Protein AF-A0A917QUD0-F1 (afdb_monomer_lite)

Foldseek 3Di:
DVVVVVVVVVVVVVPPDDPPPPDPPCVVVVVVCCVPVVVVVCVVVVVVVVVVVCVVVVVVVVVVVVVVVVVCCCPPPPCPVVVVVVVVCVVVVND

Radius of gyration: 38.05 Å; chains: 1; bounding box: 66×50×97 Å

Sequence (95 aa):
MIAKMIVESALEALTPTAPPTGGVNTAGLAEFLRRFFAPLFLVVVSVVAIFFLFTREITRFVQFIILAVAIGVIFYVPNVIEVTARAIAGALGIR

pLDDT: mean 87.63, std 9.6, range [61.34, 97.56]

Organism: NCBI:txid321316

Secondary structure (DSSP, 8-state):
-HHHHHHHHHHHHTS-PPPPS-----HHHHHHHHHHHHHHHHHHHHHHHHHHHHHHHHHHHHHHHHHHHHHHHHHHSTTHHHHHHHHHHHHTT--

Structure (mmCIF, N/CA/C/O backbone):
data_AF-A0A917QUD0-F1
#
_entry.id   AF-A0A917QUD0-F1
#
loop_
_atom_site.group_PDB
_atom_site.id
_atom_site.type_symbol
_atom_site.label_atom_id
_atom_site.label_alt_id
_atom_site.label_comp_id
_atom_site.label_asym_id
_atom_site.label_entity_id
_atom_site.label_seq_id
_atom_site.pdbx_PDB_ins_code
_atom_site.Cartn_x
_atom_site.Cartn_y
_atom_site.Cartn_z
_atom_site.occupancy
_atom_site.B_iso_or_equiv
_atom_site.auth_seq_id
_atom_site.auth_comp_id
_atom_site.auth_asym_id
_atom_site.auth_atom_id
_atom_site.pdbx_PDB_model_num
ATOM 1 N N . MET A 1 1 ? 38.671 42.756 -53.527 1.00 71.62 1 MET A N 1
ATOM 2 C CA . MET A 1 1 ? 38.310 41.335 -53.749 1.00 71.62 1 MET A CA 1
ATOM 3 C C . MET A 1 1 ? 39.194 40.378 -52.955 1.00 71.62 1 MET A C 1
ATOM 5 O O . MET A 1 1 ? 38.641 39.612 -52.183 1.00 71.62 1 MET A O 1
ATOM 9 N N . ILE A 1 2 ? 40.527 40.468 -53.041 1.00 81.69 2 ILE A N 1
ATOM 10 C CA . ILE A 1 2 ? 41.458 39.563 -52.325 1.00 81.69 2 ILE A CA 1
ATOM 11 C C . ILE A 1 2 ? 41.272 39.593 -50.794 1.00 81.69 2 ILE A C 1
ATOM 13 O O . ILE A 1 2 ? 41.201 38.545 -50.166 1.00 81.69 2 ILE A O 1
ATOM 17 N N . ALA A 1 3 ? 41.089 40.776 -50.196 1.00 78.88 3 ALA A N 1
ATOM 18 C CA . ALA A 1 3 ? 40.857 40.898 -48.752 1.00 78.88 3 ALA A CA 1
ATOM 19 C C . ALA A 1 3 ? 39.566 40.200 -48.271 1.00 78.88 3 ALA A C 1
ATOM 21 O O . ALA A 1 3 ? 39.555 39.619 -47.194 1.00 78.88 3 ALA A O 1
ATOM 22 N N . LYS A 1 4 ? 38.499 40.199 -49.084 1.00 78.19 4 LYS A N 1
ATOM 23 C CA . LYS A 1 4 ? 37.229 39.524 -48.757 1.00 78.19 4 LYS A CA 1
ATOM 24 C C . LYS A 1 4 ? 37.405 38.003 -48.730 1.00 78.19 4 LYS A C 1
ATOM 26 O O . LYS A 1 4 ? 36.946 37.359 -47.802 1.00 78.19 4 LYS A O 1
ATOM 31 N N . MET A 1 5 ? 38.154 37.471 -49.697 1.00 80.94 5 MET A N 1
ATOM 32 C CA . MET A 1 5 ? 38.461 36.042 -49.808 1.00 80.94 5 MET A CA 1
ATOM 33 C C . MET A 1 5 ? 39.288 35.528 -48.619 1.00 80.94 5 MET A C 1
ATOM 35 O O . MET A 1 5 ? 39.030 34.445 -48.104 1.00 80.94 5 MET A O 1
ATOM 39 N N . ILE A 1 6 ? 40.254 36.324 -48.148 1.00 84.56 6 ILE A N 1
ATOM 40 C CA . ILE A 1 6 ? 41.073 35.982 -46.973 1.00 84.56 6 ILE A CA 1
ATOM 41 C C . ILE A 1 6 ? 40.221 35.979 -45.700 1.00 84.56 6 ILE A C 1
ATOM 43 O O . ILE A 1 6 ? 40.346 35.077 -44.876 1.00 84.56 6 ILE A O 1
ATOM 47 N N . VAL A 1 7 ? 39.338 36.969 -45.549 1.00 84.31 7 VAL A N 1
ATOM 48 C CA . VAL A 1 7 ? 38.445 37.066 -44.388 1.00 84.31 7 VAL A CA 1
ATOM 49 C C . VAL A 1 7 ? 37.444 35.912 -44.363 1.00 84.31 7 VAL A C 1
ATOM 51 O O . VAL A 1 7 ? 37.242 35.327 -43.307 1.00 84.31 7 VAL A O 1
ATOM 54 N N . GLU A 1 8 ? 36.862 35.541 -45.504 1.00 83.75 8 GLU A N 1
ATOM 55 C CA . GLU A 1 8 ? 35.915 34.421 -45.593 1.00 83.75 8 GLU A CA 1
ATOM 56 C C . GLU A 1 8 ? 36.585 33.080 -45.256 1.00 83.75 8 GLU A C 1
ATOM 58 O O . GLU A 1 8 ? 36.052 32.327 -44.446 1.00 83.75 8 GLU A O 1
ATOM 63 N N . SER A 1 9 ? 37.798 32.829 -45.760 1.00 80.19 9 SER A N 1
ATOM 64 C CA . SER A 1 9 ? 38.561 31.613 -45.437 1.00 80.19 9 SER A CA 1
ATOM 65 C C . SER A 1 9 ? 38.984 31.545 -43.963 1.00 80.19 9 SER A C 1
ATOM 67 O O . SER A 1 9 ? 38.917 30.482 -43.344 1.00 80.19 9 SER A O 1
ATOM 69 N N . ALA A 1 10 ? 39.379 32.677 -43.374 1.00 80.81 10 ALA A N 1
ATOM 70 C CA . ALA A 1 10 ? 39.704 32.749 -41.952 1.00 80.81 10 ALA A CA 1
ATOM 71 C C . ALA A 1 10 ? 38.464 32.534 -41.070 1.00 80.81 10 ALA A C 1
ATOM 73 O O . ALA A 1 10 ? 38.556 31.894 -40.024 1.00 80.81 10 ALA A O 1
ATOM 74 N N . LEU A 1 11 ? 37.302 33.038 -41.496 1.00 78.69 11 LEU A N 1
ATOM 75 C CA . LEU A 1 11 ? 36.039 32.852 -40.785 1.00 78.69 11 LEU A CA 1
ATOM 76 C C . LEU A 1 11 ? 35.580 31.390 -40.840 1.00 78.69 11 LEU A C 1
ATOM 78 O O . LEU A 1 11 ? 35.116 30.863 -39.834 1.00 78.69 11 LEU A O 1
ATOM 82 N N . GLU A 1 12 ? 35.773 30.720 -41.977 1.00 77.94 12 GLU A N 1
ATOM 83 C CA . GLU A 1 12 ? 35.468 29.300 -42.162 1.00 77.94 12 GLU A CA 1
ATOM 84 C C . GLU A 1 12 ? 36.386 28.404 -41.313 1.00 77.94 12 GLU A C 1
ATOM 86 O O . GLU A 1 12 ? 35.907 27.483 -40.658 1.00 77.94 12 GLU A O 1
ATOM 91 N N . ALA A 1 13 ? 37.675 28.740 -41.190 1.00 73.62 13 ALA A N 1
ATOM 92 C CA . ALA A 1 13 ? 38.610 28.047 -40.294 1.00 73.62 13 ALA A CA 1
ATOM 93 C C . ALA A 1 13 ? 38.269 28.204 -38.797 1.00 73.62 13 ALA A C 1
ATOM 95 O O . ALA A 1 13 ? 38.672 27.380 -37.976 1.00 73.62 13 ALA A O 1
ATOM 96 N N . LEU A 1 14 ? 37.529 29.259 -38.443 1.00 75.81 14 LEU A N 1
ATOM 97 C CA . LEU A 1 14 ? 37.036 29.518 -37.089 1.00 75.81 14 LEU A CA 1
ATOM 98 C C . LEU A 1 14 ? 35.622 28.968 -36.859 1.00 75.81 14 LEU A C 1
ATOM 100 O O . LEU A 1 14 ? 35.119 29.057 -35.735 1.00 75.81 14 LEU A O 1
ATOM 104 N N . THR A 1 15 ? 34.970 28.394 -37.880 1.00 76.88 15 THR A N 1
ATOM 105 C CA . THR A 1 15 ? 33.684 27.726 -37.669 1.00 76.88 15 THR A CA 1
ATOM 106 C C . THR A 1 15 ? 33.894 26.466 -36.827 1.00 76.88 15 THR A C 1
ATOM 108 O O . THR A 1 15 ? 34.719 25.615 -37.172 1.00 76.88 15 THR A O 1
ATOM 111 N N . PRO A 1 16 ? 33.171 26.312 -35.702 1.00 68.88 16 PRO A N 1
ATOM 112 C CA . PRO A 1 16 ? 33.225 25.090 -34.919 1.00 68.88 16 PRO A CA 1
ATOM 113 C C . PRO A 1 16 ? 32.750 23.929 -35.794 1.00 68.88 16 PRO A C 1
ATOM 115 O O . PRO A 1 16 ? 31.565 23.816 -36.105 1.00 68.88 16 PRO A O 1
ATOM 118 N N . THR A 1 17 ? 33.670 23.056 -36.201 1.00 67.38 17 THR A N 1
ATOM 119 C CA . THR A 1 17 ? 33.285 21.761 -36.759 1.00 67.38 17 THR A CA 1
ATOM 120 C C . THR A 1 17 ? 32.548 21.014 -35.659 1.00 67.38 17 THR A C 1
ATOM 122 O O . THR A 1 17 ? 33.091 20.810 -34.570 1.00 67.38 17 THR A O 1
ATOM 125 N N . ALA A 1 18 ? 31.288 20.658 -35.919 1.00 65.38 18 ALA A N 1
ATOM 126 C CA . ALA A 1 18 ? 30.524 19.822 -35.009 1.00 65.38 18 ALA A CA 1
ATOM 127 C C . ALA A 1 18 ? 31.363 18.573 -34.683 1.00 65.38 18 ALA A C 1
ATOM 129 O O . ALA A 1 18 ? 31.931 17.978 -35.607 1.00 65.38 18 ALA A O 1
ATOM 130 N N . PRO A 1 19 ? 31.489 18.183 -33.401 1.00 62.56 19 PRO A N 1
ATOM 131 C CA . PRO A 1 19 ? 32.222 16.978 -33.045 1.00 62.56 19 PRO A CA 1
ATOM 132 C C . PRO A 1 19 ? 31.662 15.806 -33.858 1.00 62.56 19 PRO A C 1
ATOM 134 O O . PRO A 1 19 ? 30.452 15.778 -34.112 1.00 62.56 19 PRO A O 1
ATOM 137 N N . PRO A 1 20 ? 32.515 14.864 -34.301 1.00 61.59 20 PRO A N 1
ATOM 138 C CA . PRO A 1 20 ? 32.078 13.753 -35.129 1.00 61.59 20 PRO A CA 1
ATOM 139 C C . PRO A 1 20 ? 30.855 13.106 -34.480 1.00 61.59 20 PRO A C 1
ATOM 141 O O . PRO A 1 20 ? 30.905 12.675 -33.330 1.00 61.59 20 PRO A O 1
ATOM 144 N N . THR A 1 21 ? 29.749 13.032 -35.217 1.00 61.34 21 THR A N 1
ATOM 145 C CA . THR A 1 21 ? 28.465 12.448 -34.790 1.00 61.34 21 THR A CA 1
ATOM 146 C C . THR A 1 21 ? 28.533 10.934 -34.541 1.00 61.34 21 THR A C 1
ATOM 148 O O . THR A 1 21 ? 27.509 10.273 -34.388 1.00 61.34 21 THR A O 1
ATOM 151 N N . GLY A 1 22 ? 29.737 10.368 -34.443 1.00 61.75 22 GLY A N 1
ATOM 152 C CA . GLY A 1 22 ? 29.998 9.018 -33.965 1.00 61.75 22 GLY A CA 1
ATOM 153 C C . GLY A 1 22 ? 29.908 8.950 -32.443 1.00 61.75 22 GLY A C 1
ATOM 154 O O . GLY A 1 22 ? 30.908 8.714 -31.770 1.00 61.75 22 GLY A O 1
ATOM 155 N N . GLY A 1 23 ? 28.711 9.170 -31.895 1.00 68.31 23 GLY A N 1
ATOM 156 C CA . GLY A 1 23 ? 28.421 8.809 -30.510 1.00 68.31 23 GLY A CA 1
ATOM 157 C C . GLY A 1 23 ? 28.672 7.314 -30.283 1.00 68.31 23 GLY A C 1
ATOM 158 O O . GLY A 1 23 ? 28.565 6.511 -31.212 1.00 68.31 23 GLY A O 1
ATOM 159 N N . VAL A 1 24 ? 29.015 6.936 -29.046 1.00 76.25 24 VAL A N 1
ATOM 160 C CA . VAL A 1 24 ? 29.207 5.528 -28.660 1.00 76.25 24 VAL A CA 1
ATOM 161 C C . VAL A 1 24 ? 28.004 4.712 -29.138 1.00 76.25 24 VAL A C 1
ATOM 163 O O . VAL A 1 24 ? 26.862 5.041 -28.818 1.00 76.25 24 VAL A O 1
ATOM 166 N N . ASN A 1 25 ? 28.250 3.660 -29.924 1.00 81.50 25 ASN A N 1
ATOM 167 C CA . ASN A 1 25 ? 27.184 2.821 -30.457 1.00 81.50 25 ASN A CA 1
ATOM 168 C C . ASN A 1 25 ? 26.552 2.005 -29.318 1.00 81.50 25 ASN A C 1
ATOM 170 O O . ASN A 1 25 ? 27.073 0.975 -28.898 1.00 81.50 25 ASN A O 1
ATOM 174 N N . THR A 1 26 ? 25.422 2.488 -28.808 1.00 88.06 26 THR A N 1
ATOM 175 C CA . THR A 1 26 ? 24.660 1.850 -27.727 1.00 88.06 26 THR A CA 1
ATOM 176 C C . THR A 1 26 ? 23.551 0.937 -28.242 1.00 88.06 26 THR A C 1
ATOM 178 O O . THR A 1 26 ? 22.772 0.428 -27.440 1.00 88.06 26 THR A O 1
ATOM 181 N N . ALA A 1 27 ? 23.467 0.682 -29.553 1.00 89.12 27 ALA A N 1
ATOM 182 C CA . ALA A 1 27 ? 22.358 -0.066 -30.148 1.00 89.12 27 ALA A CA 1
ATOM 183 C C . ALA A 1 27 ? 22.243 -1.488 -29.575 1.00 89.12 27 ALA A C 1
ATOM 185 O O . ALA A 1 27 ? 21.153 -1.922 -29.207 1.00 89.12 27 ALA A O 1
ATOM 186 N N . GLY A 1 28 ? 23.373 -2.187 -29.412 1.00 89.94 28 GLY A N 1
ATOM 187 C CA . GLY A 1 28 ? 23.397 -3.523 -28.807 1.00 89.94 28 GLY A CA 1
ATOM 188 C C . GLY A 1 28 ? 23.000 -3.524 -27.328 1.00 89.94 2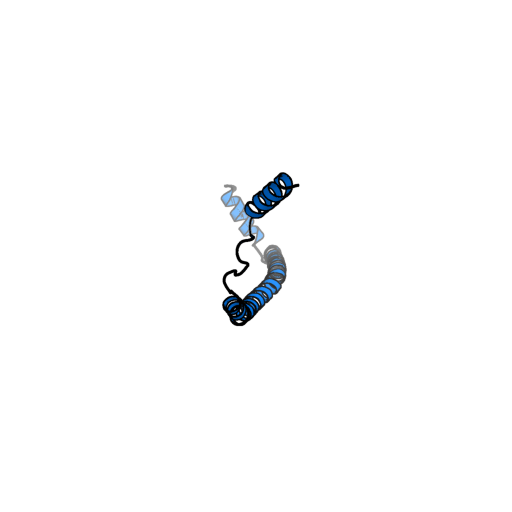8 GLY A C 1
ATOM 189 O O . GLY A 1 28 ? 22.268 -4.404 -26.881 1.00 89.94 28 GLY A O 1
ATOM 190 N N . LEU A 1 29 ? 23.421 -2.501 -26.577 1.00 90.12 29 LEU A N 1
ATOM 191 C CA . LEU A 1 29 ? 23.041 -2.339 -25.172 1.00 90.12 29 LEU A CA 1
ATOM 192 C C . LEU A 1 29 ? 21.546 -2.024 -25.030 1.00 90.12 29 LEU A C 1
ATOM 194 O O . LEU A 1 29 ? 20.876 -2.597 -24.176 1.00 90.12 29 LEU A O 1
ATOM 198 N N . ALA A 1 30 ? 21.010 -1.148 -25.879 1.00 92.56 30 ALA A N 1
ATOM 199 C CA . ALA A 1 30 ? 19.595 -0.800 -25.887 1.00 92.56 30 ALA A CA 1
ATOM 200 C C . ALA A 1 30 ? 18.716 -2.014 -26.225 1.00 92.56 30 ALA A C 1
ATOM 202 O O . ALA A 1 30 ? 17.691 -2.229 -25.575 1.00 92.56 30 ALA A O 1
ATOM 203 N N . GLU A 1 31 ? 19.137 -2.837 -27.188 1.00 94.81 31 GLU A N 1
ATOM 204 C CA . GLU A 1 31 ? 18.427 -4.064 -27.553 1.00 94.81 31 GLU A CA 1
ATOM 205 C C . GLU A 1 31 ? 18.472 -5.103 -26.425 1.00 94.81 31 GLU A C 1
ATOM 207 O O . GLU A 1 31 ? 17.445 -5.697 -26.093 1.00 94.81 31 GLU A O 1
ATOM 212 N N . PHE A 1 32 ? 19.629 -5.274 -25.774 1.00 94.06 32 PHE A N 1
ATOM 213 C CA . PHE A 1 32 ? 19.761 -6.134 -24.597 1.00 94.06 32 PHE A CA 1
ATOM 214 C C . PHE A 1 32 ? 18.835 -5.682 -23.461 1.00 94.06 32 PHE A C 1
ATOM 216 O O . PHE A 1 32 ? 18.055 -6.482 -22.943 1.00 94.06 32 PHE A O 1
ATOM 223 N N . LEU A 1 33 ? 18.862 -4.391 -23.114 1.00 93.62 33 LEU A N 1
ATOM 224 C CA . LEU A 1 33 ? 18.005 -3.834 -22.069 1.00 93.62 33 LEU A CA 1
ATOM 225 C C . LEU A 1 33 ? 16.521 -4.003 -22.412 1.00 93.62 33 LEU A C 1
ATOM 227 O O . LEU A 1 33 ? 15.744 -4.407 -21.553 1.00 93.62 33 LEU A O 1
ATOM 231 N N . ARG A 1 34 ? 16.106 -3.775 -23.662 1.00 94.31 34 ARG A N 1
ATOM 232 C CA . ARG A 1 34 ? 14.709 -3.998 -24.069 1.00 94.31 34 ARG A CA 1
ATOM 233 C C . ARG A 1 34 ? 14.292 -5.457 -23.976 1.00 94.31 34 ARG A C 1
ATOM 235 O O . ARG A 1 34 ? 13.224 -5.733 -23.442 1.00 94.31 34 ARG A O 1
ATOM 242 N N . ARG A 1 35 ? 15.106 -6.387 -24.476 1.00 95.75 35 ARG A N 1
ATOM 243 C CA . ARG A 1 35 ? 14.751 -7.814 -24.484 1.00 95.75 35 ARG A CA 1
ATOM 244 C C . ARG A 1 35 ? 14.756 -8.433 -23.095 1.00 95.75 35 ARG A C 1
ATOM 246 O O . ARG A 1 35 ? 13.962 -9.330 -22.841 1.00 95.75 35 ARG A O 1
ATOM 253 N N . PHE A 1 36 ? 15.641 -7.975 -22.217 1.00 94.12 36 PHE A N 1
ATOM 254 C CA . PHE A 1 36 ? 15.827 -8.583 -20.906 1.00 94.12 36 PHE A CA 1
ATOM 255 C C . PHE A 1 36 ? 15.100 -7.830 -19.788 1.00 94.12 36 PHE A C 1
ATOM 257 O O . PHE A 1 36 ? 14.339 -8.423 -19.026 1.00 94.12 36 PHE A O 1
ATOM 264 N N . PHE A 1 37 ? 15.301 -6.515 -19.692 1.00 95.25 37 PHE A N 1
ATOM 265 C CA . PHE A 1 37 ? 14.786 -5.725 -18.576 1.00 95.25 37 PHE A CA 1
ATOM 266 C C . PHE A 1 37 ? 13.291 -5.432 -18.716 1.00 95.25 37 PHE A C 1
ATOM 268 O O . PHE A 1 37 ? 12.570 -5.490 -17.722 1.00 95.25 37 PHE A O 1
ATOM 275 N N . ALA A 1 38 ? 12.798 -5.160 -19.931 1.00 94.25 38 ALA A N 1
ATOM 276 C CA . ALA A 1 38 ? 11.394 -4.787 -20.117 1.00 94.25 38 ALA A CA 1
ATOM 277 C C . ALA A 1 38 ? 10.404 -5.898 -19.703 1.00 94.25 38 ALA A C 1
ATOM 279 O O . ALA A 1 38 ? 9.476 -5.588 -18.953 1.00 94.25 38 ALA A O 1
ATOM 280 N N . PRO A 1 39 ? 10.583 -7.181 -20.086 1.00 96.50 39 PRO A N 1
ATOM 281 C CA . PRO A 1 39 ? 9.684 -8.247 -19.643 1.00 96.50 39 PRO A CA 1
ATOM 282 C C . PRO A 1 39 ? 9.731 -8.456 -18.128 1.00 96.50 39 PRO A C 1
ATOM 284 O O . PRO A 1 39 ? 8.689 -8.582 -17.490 1.00 96.50 39 PRO A O 1
ATOM 287 N N . LEU A 1 40 ? 10.931 -8.441 -17.540 1.00 96.50 40 LEU A N 1
ATOM 288 C CA . LEU A 1 40 ? 11.122 -8.656 -16.106 1.00 96.50 40 LEU A CA 1
ATOM 289 C C . LEU A 1 40 ? 10.472 -7.533 -15.288 1.00 96.50 40 LEU A C 1
ATOM 291 O O . LEU A 1 40 ? 9.747 -7.800 -14.329 1.00 96.50 40 LEU A O 1
ATOM 295 N N . PHE A 1 41 ? 10.658 -6.283 -15.716 1.00 96.00 41 PHE A N 1
ATOM 296 C CA . PHE A 1 41 ? 10.019 -5.122 -15.108 1.00 96.00 41 PHE A CA 1
ATOM 297 C C . PHE A 1 41 ? 8.492 -5.209 -15.181 1.00 96.00 41 PHE A C 1
ATOM 299 O O . PHE A 1 41 ? 7.828 -5.034 -14.162 1.00 96.00 41 PHE A O 1
ATOM 306 N N . LEU A 1 42 ? 7.927 -5.521 -16.353 1.00 96.44 42 LEU A N 1
ATOM 307 C CA . LEU A 1 42 ? 6.474 -5.622 -16.509 1.00 96.44 42 LEU A CA 1
ATOM 308 C C . LEU A 1 42 ? 5.869 -6.724 -15.641 1.00 96.44 42 LEU A C 1
ATOM 310 O O . LEU A 1 42 ? 4.832 -6.493 -15.024 1.00 96.44 42 LEU A O 1
ATOM 314 N N . VAL A 1 43 ? 6.516 -7.888 -15.537 1.00 97.56 43 VAL A N 1
ATOM 315 C CA . VAL A 1 43 ? 6.042 -8.973 -14.666 1.00 97.56 43 VAL A CA 1
ATOM 316 C C . VAL A 1 43 ? 6.013 -8.514 -13.211 1.00 97.56 43 VAL A C 1
ATOM 318 O O . VAL A 1 43 ? 4.967 -8.590 -12.568 1.00 97.56 43 VAL A O 1
ATOM 321 N N . VAL A 1 44 ? 7.116 -7.970 -12.697 1.00 96.69 44 VAL A N 1
ATOM 322 C CA . VAL A 1 44 ? 7.191 -7.531 -11.295 1.00 96.69 44 VAL A CA 1
ATOM 323 C C . VAL A 1 44 ? 6.186 -6.412 -11.008 1.00 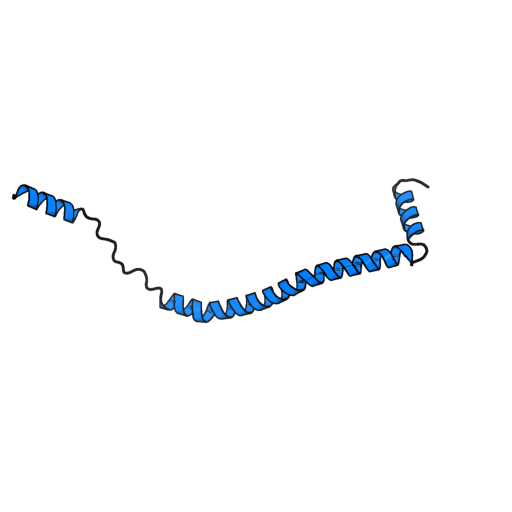96.69 44 VAL A C 1
ATOM 325 O O . VAL A 1 44 ? 5.432 -6.494 -10.038 1.00 96.69 44 VAL A O 1
ATOM 328 N N . VAL A 1 45 ? 6.120 -5.394 -11.870 1.00 96.94 45 VAL A N 1
ATOM 329 C CA . VAL A 1 45 ? 5.178 -4.278 -11.712 1.00 96.94 45 VAL A CA 1
ATOM 330 C C . VAL A 1 45 ? 3.734 -4.751 -11.811 1.00 96.94 45 VAL A C 1
ATOM 332 O O . VAL A 1 45 ? 2.907 -4.258 -11.054 1.00 96.94 45 VAL A O 1
ATOM 335 N N . SER A 1 46 ? 3.416 -5.721 -12.672 1.00 96.19 46 SER A N 1
ATOM 336 C CA . SER A 1 46 ? 2.057 -6.266 -12.766 1.00 96.19 46 SER A CA 1
ATOM 337 C C . SER A 1 46 ? 1.610 -6.919 -11.457 1.00 96.19 46 SER A C 1
ATOM 339 O O . SER A 1 46 ? 0.511 -6.642 -10.982 1.00 96.19 46 SER A O 1
ATOM 341 N N . VAL A 1 47 ? 2.482 -7.700 -10.813 1.00 96.69 47 VAL A N 1
ATOM 342 C CA . VAL A 1 47 ? 2.195 -8.326 -9.516 1.00 96.69 47 VAL A CA 1
ATOM 343 C C . VAL A 1 47 ? 1.981 -7.254 -8.449 1.00 96.69 47 VAL A C 1
ATOM 345 O O . VAL A 1 47 ? 0.958 -7.258 -7.764 1.00 96.69 47 VAL A O 1
ATOM 348 N N . VAL A 1 48 ? 2.899 -6.289 -8.346 1.00 95.69 48 VAL A N 1
ATOM 349 C CA . VAL A 1 48 ? 2.784 -5.181 -7.385 1.00 95.69 48 VAL A CA 1
ATOM 350 C C . VAL A 1 48 ? 1.520 -4.351 -7.638 1.00 95.69 48 VAL A C 1
ATOM 352 O O . VAL A 1 48 ? 0.831 -3.993 -6.686 1.00 95.69 48 VAL A O 1
ATOM 355 N N . ALA A 1 49 ? 1.168 -4.083 -8.898 1.00 93.44 49 ALA A N 1
ATOM 356 C CA . ALA A 1 49 ? -0.032 -3.339 -9.275 1.00 93.44 49 ALA A CA 1
ATOM 357 C C . ALA A 1 49 ? -1.317 -4.072 -8.869 1.00 93.44 49 ALA A C 1
ATOM 359 O O . ALA A 1 49 ? -2.246 -3.436 -8.372 1.00 93.44 49 ALA A O 1
ATOM 360 N N . ILE A 1 50 ? -1.357 -5.398 -9.021 1.00 91.50 50 ILE A N 1
ATOM 361 C CA . ILE A 1 50 ? -2.473 -6.234 -8.564 1.00 91.50 50 ILE A CA 1
ATOM 362 C C . ILE A 1 50 ? -2.613 -6.148 -7.039 1.00 91.50 50 ILE A C 1
ATOM 364 O O . ILE A 1 50 ? -3.697 -5.843 -6.538 1.00 91.50 50 ILE A O 1
ATOM 368 N N . PHE A 1 51 ? -1.524 -6.341 -6.288 1.00 89.12 51 PHE A N 1
ATO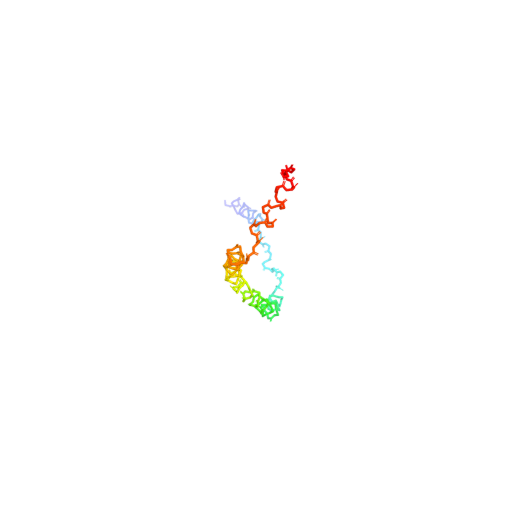M 369 C CA . PHE A 1 51 ? -1.548 -6.194 -4.829 1.00 89.12 51 PHE A CA 1
ATOM 370 C C . PHE A 1 51 ? -1.990 -4.792 -4.406 1.00 89.12 51 PHE A C 1
ATOM 372 O O . PHE A 1 51 ? -2.811 -4.649 -3.501 1.00 89.12 51 PHE A O 1
ATOM 379 N N . PHE A 1 52 ? -1.496 -3.754 -5.076 1.00 85.44 52 PHE A N 1
ATOM 380 C CA . PHE A 1 52 ? -1.858 -2.369 -4.800 1.00 85.44 52 PHE A CA 1
ATOM 381 C C . PHE A 1 52 ? -3.346 -2.084 -5.048 1.00 85.44 52 PHE A C 1
ATOM 383 O O . PHE A 1 52 ? -3.991 -1.445 -4.212 1.00 85.44 52 PHE A O 1
ATOM 390 N N . LEU A 1 53 ? -3.897 -2.588 -6.158 1.00 86.56 53 LEU A N 1
ATOM 391 C CA . LEU A 1 53 ? -5.321 -2.487 -6.486 1.00 86.56 53 LEU A CA 1
ATOM 392 C C . LEU A 1 53 ? -6.188 -3.099 -5.384 1.00 86.56 53 LEU A C 1
ATOM 394 O O . LEU A 1 53 ? -7.103 -2.441 -4.890 1.00 86.56 53 LEU A O 1
ATOM 398 N N . PHE A 1 54 ? -5.867 -4.316 -4.944 1.00 83.88 54 PHE A N 1
ATOM 399 C CA . PHE A 1 54 ? -6.635 -4.983 -3.894 1.00 83.88 54 PHE A CA 1
ATOM 400 C C . PHE A 1 54 ? -6.436 -4.351 -2.512 1.00 83.88 54 PHE A C 1
ATOM 402 O O . PHE A 1 54 ? -7.385 -4.241 -1.740 1.00 83.88 54 PHE A O 1
ATOM 409 N N . THR A 1 55 ? -5.238 -3.856 -2.200 1.00 84.81 55 THR A N 1
ATOM 410 C CA . THR A 1 55 ? -4.931 -3.279 -0.881 1.00 84.81 55 THR A CA 1
ATOM 411 C C . THR A 1 55 ? -5.774 -2.037 -0.574 1.00 84.81 55 THR A C 1
ATOM 413 O O . THR A 1 55 ? -6.224 -1.863 0.561 1.00 84.81 55 THR A O 1
ATOM 416 N N . ARG A 1 56 ? -6.037 -1.172 -1.565 1.00 81.56 56 ARG A N 1
ATOM 417 C CA . ARG A 1 56 ? -6.831 0.055 -1.350 1.00 81.56 56 ARG A CA 1
ATOM 418 C C . ARG A 1 56 ? -8.291 -0.226 -0.994 1.00 81.56 56 ARG A C 1
ATOM 420 O O . ARG A 1 56 ? -8.840 0.459 -0.136 1.00 81.56 56 ARG A O 1
ATOM 427 N N . GLU A 1 57 ? -8.900 -1.227 -1.616 1.00 80.25 57 GLU A N 1
ATOM 428 C CA . GLU A 1 57 ? -10.299 -1.574 -1.351 1.00 80.25 57 GLU A CA 1
ATOM 429 C C . GLU A 1 57 ? -10.439 -2.430 -0.086 1.00 80.25 57 GLU A C 1
ATOM 431 O O . GLU A 1 57 ? -11.297 -2.172 0.758 1.00 80.25 57 GLU A O 1
ATOM 436 N N . ILE A 1 58 ? -9.529 -3.390 0.113 1.00 84.31 58 ILE A N 1
ATOM 437 C CA . ILE A 1 58 ? -9.540 -4.266 1.290 1.00 84.31 58 ILE A CA 1
ATOM 438 C C . ILE A 1 58 ? -9.327 -3.461 2.572 1.00 84.31 58 ILE A C 1
ATOM 440 O O . ILE A 1 58 ? -10.023 -3.697 3.551 1.00 84.31 58 ILE A O 1
ATOM 444 N N . THR A 1 59 ? -8.417 -2.483 2.592 1.00 89.25 59 THR A N 1
ATOM 445 C CA . THR A 1 59 ? -8.193 -1.670 3.802 1.00 89.25 59 THR A CA 1
ATOM 446 C C . THR A 1 59 ? -9.432 -0.873 4.207 1.00 89.25 59 THR A C 1
ATOM 448 O O . THR A 1 59 ? -9.763 -0.836 5.391 1.00 89.25 59 THR A O 1
ATOM 451 N N . ARG A 1 60 ? -10.173 -0.303 3.249 1.00 87.94 60 ARG A N 1
ATOM 452 C CA . ARG A 1 60 ? -11.449 0.381 3.516 1.00 87.94 60 ARG A CA 1
ATOM 453 C C . ARG A 1 60 ? -12.523 -0.588 4.018 1.00 87.94 60 ARG A C 1
ATOM 455 O O . ARG A 1 60 ? -13.235 -0.278 4.970 1.00 87.94 60 ARG A O 1
ATOM 462 N N . PHE A 1 61 ? -12.617 -1.771 3.417 1.00 90.56 61 PHE A N 1
ATOM 463 C CA . PHE A 1 61 ? -13.547 -2.811 3.852 1.00 90.56 61 PHE A CA 1
ATOM 464 C C . PHE A 1 61 ? -13.234 -3.317 5.269 1.00 90.56 61 PHE A C 1
ATOM 466 O O . PHE A 1 61 ? -14.125 -3.423 6.110 1.00 90.56 61 PHE A O 1
ATOM 473 N N . VAL A 1 62 ? -11.957 -3.553 5.572 1.00 95.25 62 VAL A N 1
ATOM 474 C CA . VAL A 1 62 ? -11.486 -3.962 6.901 1.00 95.25 62 VAL A CA 1
ATOM 475 C C . VAL A 1 62 ? -11.796 -2.889 7.941 1.00 95.25 62 VAL A C 1
ATOM 477 O O . VAL A 1 62 ? -12.272 -3.227 9.019 1.00 95.25 62 VAL A O 1
ATOM 480 N N . GLN A 1 63 ? -11.607 -1.604 7.625 1.00 90.44 63 GLN A N 1
ATOM 481 C CA . GLN A 1 63 ? -12.003 -0.510 8.522 1.00 90.44 63 GLN A CA 1
ATOM 482 C C . GLN A 1 63 ? -13.501 -0.550 8.845 1.00 90.44 63 GLN A C 1
ATOM 484 O O . GLN A 1 63 ? -13.881 -0.392 10.004 1.00 90.44 63 GLN A O 1
ATOM 489 N N . PHE A 1 64 ? -14.348 -0.811 7.846 1.00 95.62 64 PHE A N 1
ATOM 490 C CA . PHE A 1 64 ? -15.789 -0.933 8.053 1.00 95.62 64 PHE A CA 1
ATOM 491 C C . PHE A 1 64 ? -16.145 -2.127 8.948 1.00 95.62 64 PHE A C 1
ATOM 493 O O . PHE A 1 64 ? -16.930 -1.980 9.883 1.00 95.62 64 PHE A O 1
ATOM 500 N N . ILE A 1 65 ? -15.526 -3.291 8.718 1.00 96.38 65 ILE A N 1
ATOM 501 C CA . ILE A 1 65 ? -15.703 -4.471 9.575 1.00 96.38 65 ILE A CA 1
ATOM 502 C C . ILE A 1 65 ? -15.253 -4.182 11.006 1.00 96.38 65 ILE A C 1
ATOM 504 O O . ILE A 1 65 ? -15.985 -4.495 11.940 1.00 96.38 65 ILE A O 1
ATOM 508 N N . ILE A 1 66 ? -14.077 -3.577 11.192 1.00 97.06 66 ILE A N 1
ATOM 509 C CA . ILE A 1 66 ? -13.560 -3.237 12.523 1.00 97.06 66 ILE A CA 1
ATOM 510 C C . ILE A 1 66 ? -14.547 -2.326 13.250 1.00 97.06 66 ILE A C 1
ATOM 512 O O . ILE A 1 66 ? -14.863 -2.582 14.408 1.00 97.06 66 ILE A O 1
ATOM 516 N N . LEU A 1 67 ? -15.071 -1.299 12.574 1.00 96.75 67 LEU A N 1
ATOM 517 C CA . LEU A 1 67 ? -16.055 -0.395 13.161 1.00 96.75 67 LEU A CA 1
ATOM 518 C C . LEU A 1 67 ? -17.345 -1.135 13.536 1.00 96.75 67 LEU A C 1
ATOM 520 O O . LEU A 1 67 ? -17.829 -0.991 14.655 1.00 96.75 67 LEU A O 1
ATOM 524 N N . ALA A 1 68 ? -17.879 -1.957 12.632 1.00 97.00 68 ALA A N 1
ATOM 525 C CA . ALA A 1 68 ? -19.087 -2.738 1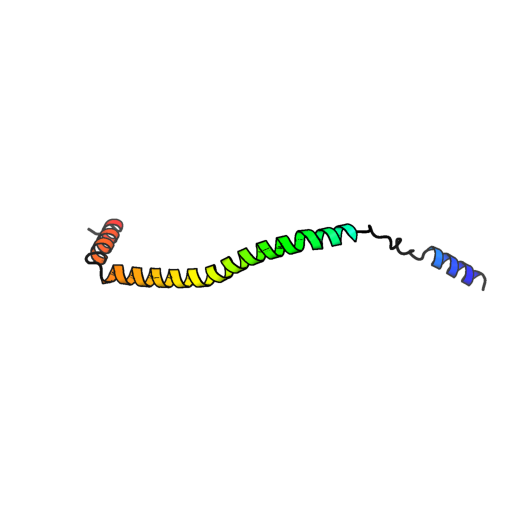2.881 1.00 97.00 68 ALA A CA 1
ATOM 526 C C . ALA A 1 68 ? -18.920 -3.685 14.080 1.00 97.00 68 ALA A C 1
ATOM 528 O O . ALA A 1 68 ? -19.783 -3.734 14.956 1.00 97.00 68 ALA A O 1
ATOM 529 N N . VAL A 1 69 ? -17.786 -4.388 14.156 1.00 96.88 69 VAL A N 1
ATOM 530 C CA . VAL A 1 69 ? -17.449 -5.268 15.282 1.00 96.88 69 VAL A CA 1
ATOM 531 C C . VAL A 1 69 ? -17.275 -4.467 16.569 1.00 96.88 69 VAL A C 1
ATOM 533 O O . VAL A 1 69 ? -17.802 -4.876 17.597 1.00 96.88 69 VAL A O 1
ATOM 536 N N . ALA A 1 70 ? -16.597 -3.318 16.538 1.00 95.94 70 ALA A N 1
ATOM 537 C CA . ALA A 1 70 ? -16.401 -2.477 17.717 1.00 95.94 70 ALA A CA 1
ATOM 538 C C . ALA A 1 70 ? -17.737 -2.000 18.305 1.00 95.94 70 ALA A C 1
ATOM 540 O O . ALA A 1 70 ? -17.958 -2.121 19.509 1.00 95.94 70 ALA A O 1
ATOM 541 N N . ILE A 1 71 ? -18.652 -1.525 17.456 1.00 95.25 71 ILE A N 1
ATOM 542 C CA . ILE A 1 71 ? -20.006 -1.143 17.873 1.00 95.25 71 ILE A CA 1
ATOM 543 C C . ILE A 1 71 ? -20.759 -2.368 18.405 1.00 95.25 71 ILE A C 1
ATOM 545 O O . ILE A 1 71 ? -21.330 -2.311 19.491 1.00 95.25 71 ILE A O 1
ATOM 549 N N . GLY A 1 72 ? -20.702 -3.503 17.706 1.00 96.12 72 GLY A N 1
ATOM 550 C CA . GLY A 1 72 ? -21.305 -4.748 18.180 1.00 96.12 72 GLY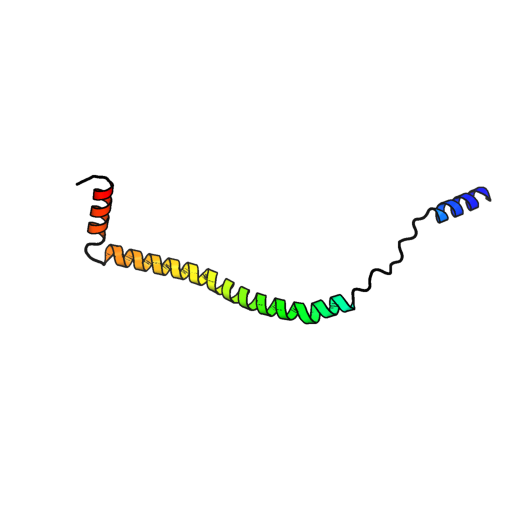 A CA 1
ATOM 551 C C . GLY A 1 72 ? -20.827 -5.126 19.584 1.00 96.12 72 GLY A C 1
ATOM 552 O O . GLY A 1 72 ? -21.640 -5.362 20.470 1.00 96.12 72 GLY A O 1
ATOM 553 N N . VAL A 1 73 ? -19.517 -5.101 19.827 1.00 95.31 73 VAL A N 1
ATOM 554 C CA . VAL A 1 73 ? -18.940 -5.447 21.130 1.00 95.31 73 VAL A CA 1
ATOM 555 C C . VAL A 1 73 ? -19.363 -4.458 22.215 1.00 95.31 73 VAL A C 1
ATOM 557 O O . VAL A 1 73 ? -19.818 -4.892 23.268 1.00 95.31 73 VAL A O 1
ATOM 560 N N . ILE A 1 74 ? -19.262 -3.148 21.974 1.00 92.56 74 ILE A N 1
ATOM 561 C CA . ILE A 1 74 ? -19.575 -2.129 22.992 1.00 92.56 74 ILE A CA 1
ATOM 562 C C . ILE A 1 74 ? -21.041 -2.200 23.438 1.00 92.56 74 ILE A C 1
ATOM 564 O O . ILE A 1 74 ? -21.319 -2.043 24.626 1.00 92.56 74 ILE A O 1
ATOM 568 N N . PHE A 1 75 ? -21.971 -2.421 22.505 1.00 91.38 75 PHE A N 1
ATOM 569 C CA . PHE A 1 75 ? -23.404 -2.349 22.797 1.00 91.38 75 PHE A CA 1
ATOM 570 C C . PHE A 1 75 ? -24.046 -3.697 23.141 1.00 91.38 75 PHE A C 1
ATOM 572 O O . PHE A 1 75 ? -25.021 -3.712 23.889 1.00 91.38 75 PHE A O 1
ATOM 579 N N . TYR A 1 76 ? -23.535 -4.818 22.619 1.00 93.38 76 TYR A N 1
ATOM 580 C CA . TYR A 1 76 ? -24.139 -6.139 22.843 1.00 93.38 76 TYR A CA 1
ATOM 581 C C . TYR A 1 76 ? -23.404 -7.009 23.860 1.00 93.38 76 TYR A C 1
ATOM 583 O O . TYR A 1 76 ? -24.023 -7.919 24.412 1.00 93.38 76 TYR A O 1
ATOM 591 N N .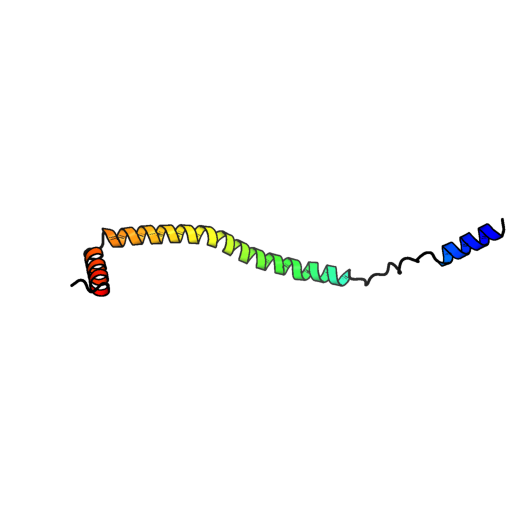 VAL A 1 77 ? -22.115 -6.775 24.129 1.00 94.50 77 VAL A N 1
ATOM 592 C CA . VAL A 1 77 ? -21.413 -7.554 25.154 1.00 94.50 77 VAL A CA 1
ATOM 593 C C . VAL A 1 77 ? -21.690 -6.924 26.522 1.00 94.50 77 VAL A C 1
ATOM 595 O O . VAL A 1 77 ? -21.366 -5.753 26.745 1.00 94.50 77 VAL A O 1
ATOM 598 N N . PRO A 1 78 ? -22.289 -7.674 27.464 1.00 93.44 78 PRO A N 1
ATOM 599 C CA . PRO A 1 78 ? -22.592 -7.142 28.782 1.00 93.44 78 PRO A CA 1
ATOM 600 C C . PRO A 1 78 ? -21.304 -6.769 29.527 1.00 93.44 78 PRO A C 1
ATOM 602 O O . PRO A 1 78 ? -20.264 -7.406 29.367 1.00 93.44 78 PRO A O 1
ATOM 605 N N . ASN A 1 79 ? -21.396 -5.752 30.386 1.00 91.56 79 ASN A N 1
ATOM 606 C CA . ASN A 1 79 ? -20.323 -5.264 31.264 1.00 91.56 79 ASN A CA 1
ATOM 607 C C . ASN A 1 79 ? -19.139 -4.555 30.578 1.00 91.56 79 ASN A C 1
ATOM 609 O O . ASN A 1 79 ? -18.265 -4.057 31.285 1.00 91.56 79 ASN A O 1
ATOM 613 N N . VAL A 1 80 ? -19.100 -4.428 29.244 1.00 91.38 80 VAL A N 1
ATOM 614 C CA . VAL A 1 80 ? -18.006 -3.704 28.558 1.00 91.38 80 VAL A CA 1
ATOM 615 C C . VAL A 1 80 ? -17.946 -2.246 29.009 1.00 91.38 80 VAL A C 1
ATOM 617 O O . VAL A 1 80 ? -16.895 -1.770 29.429 1.00 91.38 80 VAL A O 1
ATOM 620 N N . ILE A 1 81 ? -19.091 -1.562 29.008 1.00 89.25 81 ILE A N 1
ATOM 621 C CA . ILE A 1 81 ? -19.187 -0.152 29.410 1.00 89.25 81 ILE A CA 1
ATOM 622 C C . ILE A 1 81 ? -18.777 0.026 30.878 1.00 89.25 81 ILE A C 1
ATOM 624 O O . ILE A 1 81 ? -18.065 0.970 31.212 1.00 89.25 81 ILE A O 1
ATOM 628 N N . GLU A 1 82 ? -19.174 -0.902 31.750 1.00 92.56 82 GLU A N 1
ATOM 629 C CA . GLU A 1 82 ? -18.860 -0.835 33.176 1.00 92.56 82 GLU A CA 1
ATOM 630 C C . GLU A 1 82 ? -17.363 -1.030 33.445 1.00 92.56 82 GLU A C 1
ATOM 632 O O . GLU A 1 82 ? -16.767 -0.261 34.199 1.00 92.56 82 GLU A O 1
ATOM 637 N N . VAL A 1 83 ? -16.733 -2.018 32.805 1.00 93.44 83 VAL A N 1
ATOM 638 C CA . VAL A 1 83 ? -15.293 -2.274 32.953 1.00 93.44 83 VAL A CA 1
ATOM 639 C C . VAL A 1 83 ? -14.482 -1.096 32.420 1.00 93.44 83 VAL A C 1
ATOM 641 O O . VAL A 1 83 ? -13.555 -0.643 33.091 1.00 93.44 83 VAL A O 1
ATOM 644 N N . THR A 1 84 ? -14.848 -0.551 31.256 1.00 91.00 84 THR A N 1
ATOM 645 C CA . THR A 1 84 ? -14.186 0.636 30.701 1.00 91.00 84 THR A CA 1
ATOM 646 C C . THR A 1 84 ? -14.361 1.851 31.613 1.00 91.00 84 THR A C 1
ATOM 648 O O . THR A 1 84 ? -13.384 2.545 31.888 1.00 91.00 84 THR A O 1
ATOM 651 N N . ALA A 1 85 ? -15.563 2.085 32.148 1.00 93.06 85 ALA A N 1
ATOM 652 C CA . ALA A 1 85 ? -15.821 3.188 33.070 1.00 93.06 85 ALA A CA 1
ATOM 653 C C . ALA A 1 85 ? -15.025 3.050 34.376 1.00 93.06 85 ALA A C 1
ATOM 655 O O . ALA A 1 85 ? -14.393 4.013 34.806 1.00 93.06 85 ALA A O 1
ATOM 656 N N . ARG A 1 86 ? -14.985 1.852 34.974 1.00 94.19 86 ARG A N 1
ATOM 657 C CA . ARG A 1 86 ? -14.183 1.573 36.177 1.00 94.19 86 ARG A CA 1
ATOM 658 C C . ARG A 1 86 ? -12.686 1.751 35.919 1.00 94.19 86 ARG A C 1
ATOM 660 O O . ARG A 1 86 ? -11.992 2.306 36.766 1.00 94.19 86 ARG A O 1
ATOM 667 N N . ALA A 1 87 ? -12.190 1.322 34.758 1.00 93.75 87 ALA A N 1
ATOM 668 C CA . ALA A 1 87 ? -10.788 1.495 34.379 1.00 93.75 87 ALA A CA 1
ATOM 669 C C . ALA A 1 87 ? -10.414 2.978 34.230 1.00 93.75 87 ALA A C 1
ATOM 671 O O . ALA A 1 87 ? -9.375 3.405 34.733 1.00 93.75 87 ALA A O 1
ATOM 672 N N . ILE A 1 88 ? -11.280 3.774 33.594 1.00 93.06 88 ILE A N 1
ATOM 673 C CA . ILE A 1 88 ? -11.081 5.221 33.444 1.00 93.06 88 ILE A CA 1
ATOM 674 C C . ILE A 1 88 ? -11.173 5.922 34.803 1.00 93.06 88 ILE A C 1
ATOM 676 O O . ILE A 1 88 ? -10.289 6.704 35.137 1.00 93.06 88 ILE A O 1
ATOM 680 N N . ALA A 1 89 ? -12.192 5.622 35.610 1.00 95.06 89 ALA A N 1
ATOM 681 C CA . ALA A 1 89 ? -12.353 6.192 36.947 1.00 95.06 89 ALA A CA 1
ATOM 682 C C . ALA A 1 89 ? -11.132 5.893 37.833 1.00 95.06 89 ALA A C 1
ATOM 684 O O . ALA A 1 89 ? -10.557 6.809 38.420 1.00 95.06 89 ALA A O 1
ATOM 685 N N . GLY A 1 90 ? -10.650 4.646 37.821 1.00 94.56 90 GLY A N 1
ATOM 686 C CA . GLY A 1 90 ? -9.438 4.241 38.531 1.00 94.56 90 GLY A CA 1
ATOM 687 C C . GLY A 1 90 ? -8.181 4.978 38.060 1.00 94.56 90 GLY A C 1
ATOM 688 O O . GLY A 1 90 ? -7.390 5.419 38.892 1.00 94.56 90 GLY A O 1
ATOM 689 N N . ALA A 1 91 ? -8.012 5.173 36.748 1.00 93.81 91 ALA A N 1
ATOM 690 C CA . ALA A 1 91 ? -6.896 5.943 36.192 1.00 93.81 91 ALA A CA 1
ATOM 691 C C . ALA A 1 91 ? -6.969 7.440 36.541 1.00 93.81 91 ALA A C 1
ATOM 693 O O . ALA A 1 91 ? -5.938 8.086 36.718 1.00 93.81 91 ALA A O 1
ATOM 694 N N . LEU A 1 92 ? -8.180 7.983 36.677 1.00 93.75 92 LEU A N 1
ATOM 695 C CA . LEU A 1 92 ? -8.429 9.364 37.095 1.00 93.75 92 LEU A CA 1
ATOM 696 C C . LEU A 1 92 ? -8.399 9.548 38.624 1.00 93.75 92 LEU A C 1
ATOM 698 O O . LEU A 1 92 ? -8.578 10.664 39.106 1.00 93.75 92 LEU A O 1
ATOM 702 N N . GLY A 1 93 ? -8.175 8.479 39.397 1.00 90.62 93 GLY A N 1
ATOM 703 C CA . GLY A 1 93 ? -8.173 8.521 40.862 1.00 90.62 93 GLY A CA 1
ATOM 704 C C . GLY A 1 93 ? -9.559 8.721 41.483 1.00 90.62 93 GLY A C 1
ATOM 705 O O . GLY A 1 93 ? -9.664 8.973 42.684 1.00 90.62 93 GLY A O 1
ATOM 706 N N . ILE A 1 94 ? -10.614 8.594 40.679 1.00 85.94 94 ILE A N 1
ATOM 707 C CA . ILE A 1 94 ? -12.007 8.660 41.108 1.00 85.94 94 ILE A CA 1
ATOM 708 C C . ILE A 1 94 ? -12.379 7.248 41.572 1.00 85.94 94 ILE A C 1
ATOM 710 O O . ILE A 1 94 ? -12.412 6.316 40.767 1.00 85.94 94 ILE A O 1
ATOM 714 N N . ARG A 1 95 ? -12.577 7.078 42.881 1.00 72.38 95 ARG A N 1
ATOM 715 C CA . ARG A 1 95 ? -13.014 5.811 43.484 1.00 72.38 95 ARG A CA 1
ATOM 716 C C . ARG A 1 95 ? -14.522 5.779 43.648 1.00 72.38 95 ARG A C 1
ATOM 718 O O . ARG A 1 95 ? -15.063 6.809 44.103 1.00 72.38 95 ARG A O 1
#